Protein AF-A0A224YBZ8-F1 (afdb_monomer_lite)

Foldseek 3Di:
DDDDDPDPQWDWDDDVVDPWIKIWGWPDADPVSQKTKIWIGTPDPDPDDIAIDIDGDPVSCVVPVDDDPVSVVSRCVVRVDDDDPDDPVVVVVVCVVCVVVVVPDDDDDDDDDDDDDDD

Organism: NCBI:txid60191

pLDDT: mean 76.16, std 19.76, range [29.84, 95.12]

Sequence (119 aa):
MKGAFHYHNNLVASKSGSKASFKYHLIYLDSDKACAVIRISPMFSSKLKPWYELRIRNWFLLTFRRPSLNCEHHFNREAKQGHLIYHPICQKIIYKAHPVQQKTLPAQKPRLPYRNTSV

Secondary structure (DSSP, 8-state):
------S-SEEEEE-TT-S-EEEEEEEEE-TTSSEEEEEEEESSS-SPPPEEEEEE-HHHHHHHSS--HHHHHHHHHHHS-------HHHHHHHHHH-GGGGGGS--------------

Radius of gyration: 17.39 Å; chains: 1; bounding box: 36×39×48 Å

Structure (mmCIF, N/CA/C/O backbone):
data_AF-A0A224YBZ8-F1
#
_entry.id   AF-A0A224YBZ8-F1
#
loop_
_atom_site.group_PDB
_atom_site.id
_atom_site.type_symbol
_atom_site.label_atom_id
_atom_site.label_alt_id
_atom_site.label_comp_id
_atom_site.label_asym_id
_atom_site.label_entity_id
_atom_site.label_seq_id
_atom_site.pdbx_PDB_ins_code
_atom_site.Cartn_x
_atom_site.Cartn_y
_atom_site.Cartn_z
_atom_site.occupancy
_atom_site.B_iso_or_equiv
_atom_site.auth_seq_id
_atom_site.auth_comp_id
_atom_site.auth_asym_id
_atom_site.auth_atom_id
_atom_site.pdbx_PDB_model_num
ATOM 1 N N . MET A 1 1 ? -2.604 -21.873 -5.753 1.00 29.84 1 MET A N 1
ATOM 2 C CA . MET A 1 1 ? -1.238 -21.315 -5.868 1.00 29.84 1 MET A CA 1
ATOM 3 C C . MET A 1 1 ? -0.760 -20.906 -4.478 1.00 29.84 1 MET A C 1
ATOM 5 O O . MET A 1 1 ? -1.399 -20.066 -3.861 1.00 29.84 1 MET A O 1
ATOM 9 N N . LYS A 1 2 ? 0.274 -21.574 -3.946 1.00 31.31 2 LYS A N 1
ATOM 10 C CA . LYS A 1 2 ? 0.845 -21.327 -2.610 1.00 31.31 2 LYS A CA 1
ATOM 11 C C . LYS A 1 2 ? 2.002 -20.330 -2.740 1.00 31.31 2 LYS A C 1
ATOM 13 O O . LYS A 1 2 ? 3.068 -20.706 -3.209 1.00 31.31 2 LYS A O 1
ATOM 18 N N . GLY A 1 3 ? 1.784 -19.075 -2.353 1.00 33.62 3 GLY A N 1
ATOM 19 C CA . GLY A 1 3 ? 2.859 -18.101 -2.153 1.00 33.62 3 GLY A CA 1
ATOM 20 C C . GLY A 1 3 ? 3.349 -18.183 -0.710 1.00 33.62 3 GLY A C 1
ATOM 21 O O . GLY A 1 3 ? 2.600 -17.856 0.207 1.00 33.62 3 GLY A O 1
ATOM 22 N N . ALA A 1 4 ? 4.570 -18.670 -0.504 1.00 40.09 4 ALA A N 1
ATOM 23 C CA . ALA A 1 4 ? 5.201 -18.762 0.807 1.00 40.09 4 ALA A CA 1
ATOM 24 C C . ALA A 1 4 ? 5.770 -17.396 1.227 1.00 40.09 4 ALA A C 1
ATOM 26 O O . ALA A 1 4 ? 6.667 -16.882 0.566 1.00 40.09 4 ALA A O 1
ATOM 27 N N . PHE A 1 5 ? 5.298 -16.833 2.343 1.00 41.56 5 PHE A N 1
ATOM 28 C CA . PHE A 1 5 ? 5.984 -15.742 3.043 1.00 41.56 5 PHE A CA 1
ATOM 29 C C . PHE A 1 5 ? 5.910 -15.954 4.563 1.00 41.56 5 PHE A C 1
ATOM 31 O O . PHE A 1 5 ? 4.846 -15.876 5.168 1.00 41.56 5 PHE A O 1
ATOM 38 N N . HIS A 1 6 ? 7.075 -16.222 5.162 1.00 33.44 6 HIS A N 1
ATOM 39 C CA . HIS A 1 6 ? 7.328 -16.418 6.597 1.00 33.44 6 HIS A CA 1
ATOM 40 C C . HIS A 1 6 ? 7.768 -15.112 7.299 1.00 33.44 6 HIS A C 1
ATOM 42 O O . HIS A 1 6 ? 8.664 -15.119 8.136 1.00 33.44 6 HIS A O 1
ATOM 48 N N . TYR A 1 7 ? 7.174 -13.965 6.965 1.00 46.72 7 TYR A N 1
ATOM 49 C CA . TYR A 1 7 ? 7.296 -12.772 7.809 1.00 46.72 7 TYR A CA 1
ATOM 50 C C . TYR A 1 7 ? 5.993 -12.632 8.572 1.00 46.72 7 TYR A C 1
ATOM 52 O O . TYR A 1 7 ? 4.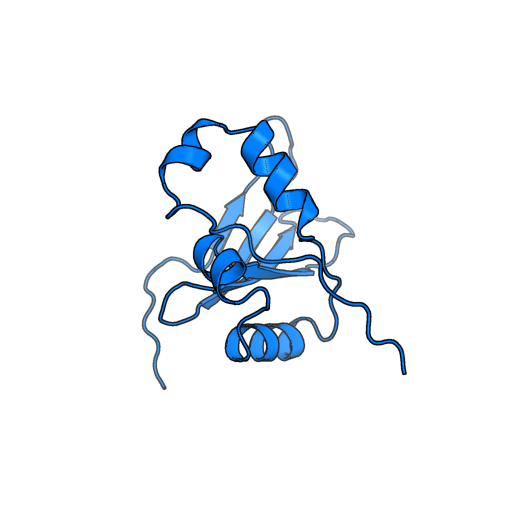928 -12.724 7.971 1.00 46.72 7 TYR A O 1
ATOM 60 N N . HIS A 1 8 ? 6.061 -12.443 9.891 1.00 52.44 8 HIS A N 1
ATOM 61 C CA . HIS A 1 8 ? 4.886 -12.103 10.685 1.00 52.44 8 HIS A CA 1
ATOM 62 C C . HIS A 1 8 ? 4.146 -10.975 9.955 1.00 52.44 8 HIS A C 1
ATOM 64 O O . HIS A 1 8 ? 4.681 -9.874 9.835 1.00 52.44 8 HIS A O 1
ATOM 70 N N . ASN A 1 9 ? 2.953 -11.265 9.421 1.00 64.69 9 ASN A N 1
ATOM 71 C CA . ASN A 1 9 ? 2.182 -10.387 8.526 1.00 64.69 9 ASN A CA 1
ATOM 72 C C . ASN A 1 9 ? 1.676 -9.117 9.225 1.00 64.69 9 ASN A C 1
ATOM 74 O O . ASN A 1 9 ? 0.698 -8.538 8.788 1.00 64.69 9 ASN A O 1
ATOM 78 N N . ASN A 1 10 ? 2.288 -8.711 10.334 1.00 71.81 10 ASN A N 1
ATOM 79 C CA . ASN A 1 10 ? 1.843 -7.690 11.255 1.00 71.81 10 ASN A CA 1
ATOM 80 C C . ASN A 1 10 ? 3.026 -6.772 11.567 1.00 71.81 10 ASN A C 1
ATOM 82 O O . ASN A 1 10 ? 3.865 -7.098 12.403 1.00 71.81 10 ASN A O 1
ATOM 86 N N . LEU A 1 11 ? 3.084 -5.621 10.906 1.00 83.44 11 LEU A N 1
ATOM 87 C CA . LEU A 1 11 ? 3.977 -4.532 11.297 1.00 83.44 11 LEU A CA 1
ATOM 88 C C . LEU A 1 11 ? 3.207 -3.588 12.218 1.00 83.44 11 LEU A C 1
ATOM 90 O O . LEU A 1 11 ? 2.020 -3.349 12.010 1.00 83.44 11 LEU A O 1
ATOM 94 N N . VAL A 1 12 ? 3.866 -3.032 13.228 1.00 85.25 12 VAL A N 1
ATOM 95 C CA . VAL A 1 12 ? 3.294 -1.964 14.053 1.00 85.25 12 VAL A CA 1
ATOM 96 C C . VAL A 1 12 ? 4.099 -0.704 13.799 1.00 85.25 12 VAL A C 1
ATOM 98 O O . VAL A 1 12 ? 5.321 -0.726 13.911 1.00 85.25 12 VAL A O 1
ATOM 101 N N . ALA A 1 13 ? 3.422 0.386 13.446 1.00 84.88 13 ALA A N 1
ATOM 102 C CA . ALA A 1 13 ? 4.061 1.688 13.312 1.00 84.88 13 ALA A CA 1
ATOM 103 C C . ALA A 1 13 ? 3.316 2.744 14.127 1.00 84.88 13 ALA A C 1
ATOM 105 O O . ALA A 1 13 ? 2.084 2.778 14.163 1.00 84.88 13 ALA A O 1
ATOM 106 N N . SER A 1 14 ? 4.086 3.627 14.747 1.00 84.31 14 SER A N 1
ATOM 107 C CA . SER A 1 14 ? 3.620 4.821 15.441 1.00 84.31 14 SER A CA 1
ATOM 108 C C . SER A 1 14 ? 4.455 6.014 14.990 1.00 84.31 14 SER A C 1
ATOM 110 O O . SER A 1 14 ? 5.611 5.879 14.581 1.00 84.31 14 SER A O 1
ATOM 112 N N . LYS A 1 15 ? 3.864 7.207 15.038 1.00 81.62 15 LYS A N 1
ATOM 113 C CA . LYS A 1 15 ? 4.631 8.441 14.853 1.00 81.62 15 LYS A CA 1
ATOM 114 C C . LYS A 1 15 ? 5.440 8.689 16.126 1.00 81.62 15 LYS A C 1
ATOM 116 O O . LYS A 1 15 ? 4.879 8.607 17.216 1.00 81.62 15 LYS A O 1
ATOM 121 N N . SER A 1 16 ? 6.724 9.029 15.997 1.00 82.25 16 SER A N 1
ATOM 122 C CA . SER A 1 16 ? 7.549 9.399 17.157 1.00 82.25 16 SER A CA 1
ATOM 123 C C . SER A 1 16 ? 6.880 10.523 17.963 1.00 82.25 16 SER A C 1
ATOM 125 O O . SER A 1 16 ? 6.381 11.489 17.382 1.00 82.25 16 SER A O 1
ATOM 127 N N . GLY A 1 17 ? 6.798 10.353 19.285 1.00 79.62 17 GLY A N 1
ATOM 128 C CA . GLY A 1 17 ? 6.086 11.262 20.194 1.00 79.62 17 GLY A CA 1
ATOM 129 C C . GLY A 1 17 ? 4.553 11.154 20.174 1.00 79.62 17 GLY A C 1
ATOM 130 O O . GLY A 1 17 ? 3.883 11.875 20.908 1.00 79.62 17 GLY A O 1
ATOM 131 N N . SER A 1 18 ? 3.970 10.262 19.366 1.00 79.50 18 SER A N 1
ATOM 132 C CA . SER A 1 18 ? 2.528 10.008 19.341 1.00 79.50 18 SER A CA 1
ATOM 133 C C . SER A 1 18 ? 2.176 8.724 20.080 1.00 79.50 18 SER A C 1
ATOM 135 O O . SER A 1 18 ? 2.834 7.698 19.930 1.00 79.50 18 SER A O 1
ATOM 137 N N . LYS A 1 19 ? 1.060 8.760 20.814 1.00 79.56 19 LYS A N 1
ATOM 138 C CA . LYS A 1 19 ? 0.432 7.553 21.359 1.00 79.56 19 LYS A CA 1
ATOM 139 C C . LYS A 1 19 ? -0.338 6.765 20.298 1.00 79.56 19 LYS A C 1
ATOM 141 O O . LYS A 1 19 ? -0.770 5.668 20.598 1.00 79.56 19 LYS A O 1
ATOM 146 N N . ALA A 1 20 ? -0.529 7.292 19.084 1.00 81.94 20 ALA A N 1
ATOM 147 C CA . ALA A 1 20 ? -1.231 6.582 18.020 1.00 81.94 20 ALA A CA 1
ATOM 148 C C . ALA A 1 20 ? -0.333 5.506 17.395 1.00 81.94 20 ALA A C 1
ATOM 150 O O . ALA A 1 20 ? 0.744 5.801 16.871 1.00 81.94 20 ALA A O 1
ATOM 151 N N . SER A 1 21 ? -0.805 4.263 17.418 1.00 86.81 21 SER A N 1
ATOM 152 C CA . SER A 1 21 ? -0.153 3.111 16.811 1.00 86.81 21 SER A CA 1
ATOM 153 C C . SER A 1 21 ? -1.133 2.378 15.909 1.00 86.81 21 SER A C 1
ATOM 155 O O . SER A 1 21 ? -2.336 2.264 16.178 1.00 86.81 21 SER A O 1
ATOM 157 N N . PHE A 1 22 ? -0.592 1.914 14.793 1.00 89.56 22 PHE A N 1
ATOM 158 C CA . PHE A 1 22 ? -1.338 1.264 13.738 1.00 89.56 22 PHE A CA 1
ATOM 159 C C . PHE A 1 22 ? -0.690 -0.075 13.433 1.00 89.56 22 PHE A C 1
ATOM 161 O O . PHE A 1 22 ? 0.528 -0.173 13.271 1.00 89.56 22 PHE A O 1
ATOM 168 N N . LYS A 1 23 ? -1.529 -1.100 13.338 1.00 90.56 23 LYS A N 1
ATOM 169 C CA . LYS A 1 23 ? -1.165 -2.437 12.902 1.00 90.56 23 LYS A CA 1
ATOM 170 C C . LYS A 1 23 ? -1.385 -2.536 11.398 1.00 90.56 23 LYS A C 1
ATOM 172 O O . LYS A 1 23 ? -2.496 -2.341 10.911 1.00 90.56 23 LYS A O 1
ATOM 177 N N . TYR A 1 24 ? -0.323 -2.850 10.680 1.00 92.81 24 TYR A N 1
ATOM 178 C CA . TYR A 1 24 ? -0.277 -3.038 9.241 1.00 92.81 24 TYR A CA 1
ATOM 179 C C . TYR A 1 24 ? -0.274 -4.533 8.969 1.00 92.81 24 TYR A C 1
ATOM 181 O O . TYR A 1 24 ? 0.682 -5.226 9.317 1.00 92.81 24 TYR A O 1
ATOM 189 N N . HIS A 1 25 ? -1.345 -5.014 8.356 1.00 92.19 25 HIS A N 1
ATOM 190 C CA . HIS A 1 25 ? -1.500 -6.399 7.967 1.00 92.19 25 HIS A CA 1
ATOM 191 C C . HIS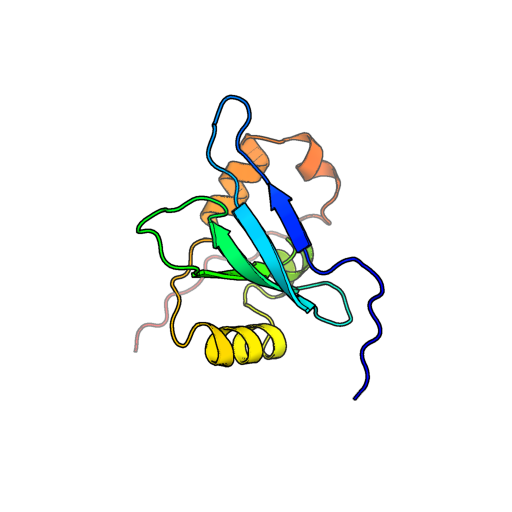 A 1 25 ? -1.274 -6.568 6.465 1.00 92.19 25 HIS A C 1
ATOM 193 O O . HIS A 1 25 ? -2.011 -5.990 5.666 1.00 92.19 25 HIS A O 1
ATOM 199 N N . LEU A 1 26 ? -0.275 -7.356 6.068 1.00 91.94 26 LEU A N 1
ATOM 200 C CA . LEU A 1 26 ? 0.002 -7.624 4.655 1.00 91.94 26 LEU A CA 1
ATOM 201 C C . LEU A 1 26 ? -1.064 -8.573 4.089 1.00 91.94 26 LEU A C 1
ATOM 203 O O . LEU A 1 26 ? -1.199 -9.702 4.551 1.00 91.94 26 LEU A O 1
ATOM 207 N N . ILE A 1 27 ? -1.838 -8.103 3.112 1.00 92.25 27 ILE A N 1
ATOM 208 C CA . ILE A 1 27 ? -2.921 -8.871 2.480 1.00 92.25 27 ILE A CA 1
ATOM 209 C C . ILE A 1 27 ? -2.428 -9.556 1.209 1.00 92.25 27 ILE A C 1
ATOM 211 O O . ILE A 1 27 ? -2.716 -10.725 0.972 1.00 92.25 27 ILE A O 1
ATOM 215 N N . TYR A 1 28 ? -1.669 -8.824 0.398 1.00 91.81 28 TYR A N 1
ATOM 216 C CA . TYR A 1 28 ? -1.094 -9.328 -0.839 1.00 91.81 28 TYR A CA 1
ATOM 217 C C . TYR A 1 28 ? 0.272 -8.694 -1.075 1.00 91.81 28 TYR A C 1
ATOM 219 O O . TYR A 1 28 ? 0.468 -7.507 -0.804 1.00 91.81 28 TYR A O 1
ATOM 227 N N . LEU A 1 29 ? 1.197 -9.481 -1.609 1.00 91.56 29 LEU A N 1
ATOM 228 C CA . LEU A 1 29 ? 2.495 -9.033 -2.087 1.00 91.56 29 LEU A CA 1
ATOM 229 C C . LEU A 1 29 ? 2.721 -9.659 -3.457 1.00 91.56 29 LEU A C 1
ATOM 231 O O . LEU A 1 29 ? 2.645 -10.878 -3.604 1.00 91.56 29 LEU A O 1
ATOM 235 N N . ASP A 1 30 ? 2.988 -8.810 -4.438 1.00 91.19 30 ASP A N 1
ATOM 236 C CA . ASP A 1 30 ? 3.339 -9.238 -5.785 1.00 91.19 30 ASP A CA 1
ATOM 237 C C . ASP A 1 30 ? 4.652 -10.043 -5.790 1.00 91.19 30 ASP A C 1
ATOM 239 O O . ASP A 1 30 ? 5.538 -9.795 -4.963 1.00 91.19 30 ASP A O 1
ATOM 243 N N . SER A 1 31 ? 4.795 -11.000 -6.713 1.00 88.56 31 SER A N 1
ATOM 244 C CA . SER A 1 31 ? 5.969 -11.885 -6.784 1.00 88.56 31 SER A CA 1
ATOM 245 C C . SER A 1 31 ? 7.275 -11.114 -6.964 1.00 88.56 31 SER A C 1
ATOM 247 O O . SER A 1 31 ? 8.274 -11.437 -6.318 1.00 88.56 31 SER A O 1
ATOM 249 N N . ASP A 1 32 ? 7.241 -10.035 -7.748 1.00 89.12 32 ASP A N 1
ATOM 250 C CA . ASP A 1 32 ? 8.398 -9.175 -8.014 1.00 89.12 32 ASP A CA 1
ATOM 251 C C . ASP A 1 32 ? 8.585 -8.123 -6.913 1.00 89.12 32 ASP A C 1
ATOM 253 O O . ASP A 1 32 ? 9.467 -7.258 -6.972 1.00 89.12 32 ASP A O 1
ATOM 257 N N . LYS A 1 33 ? 7.736 -8.176 -5.877 1.00 90.19 33 LYS A N 1
ATOM 258 C CA . LYS A 1 33 ? 7.679 -7.226 -4.762 1.00 90.19 33 LYS A CA 1
ATOM 259 C C . LYS A 1 33 ? 7.510 -5.789 -5.264 1.00 90.19 33 LYS A C 1
ATOM 261 O O . LYS A 1 33 ? 7.939 -4.838 -4.604 1.00 90.19 33 LYS A O 1
ATOM 266 N N . ALA A 1 34 ? 6.905 -5.628 -6.442 1.00 91.50 34 ALA A N 1
ATOM 267 C CA . ALA A 1 34 ? 6.666 -4.343 -7.082 1.00 91.50 34 ALA A CA 1
ATOM 268 C C . ALA A 1 34 ? 5.529 -3.575 -6.403 1.00 91.50 34 ALA A C 1
ATOM 270 O O . ALA A 1 34 ? 5.550 -2.345 -6.368 1.00 91.50 34 ALA A O 1
ATOM 271 N N . CYS A 1 35 ? 4.560 -4.285 -5.831 1.00 93.62 35 CYS A N 1
ATOM 272 C CA . CYS A 1 35 ? 3.432 -3.702 -5.123 1.00 93.62 35 CYS A CA 1
ATOM 273 C C . CYS A 1 35 ? 2.923 -4.611 -4.000 1.00 93.62 35 CYS A C 1
ATOM 275 O O . CYS A 1 35 ? 3.219 -5.805 -3.956 1.00 93.62 35 CYS A O 1
ATOM 277 N N . ALA A 1 36 ? 2.171 -4.019 -3.077 1.00 94.19 36 ALA A N 1
ATOM 278 C CA . ALA A 1 36 ? 1.573 -4.700 -1.940 1.00 94.19 36 ALA A CA 1
ATOM 279 C C . ALA A 1 36 ? 0.219 -4.082 -1.579 1.00 94.19 36 ALA A C 1
ATOM 281 O O . ALA A 1 36 ? 0.044 -2.865 -1.663 1.00 94.19 36 ALA A O 1
ATOM 282 N N . VAL A 1 37 ? -0.707 -4.920 -1.118 1.00 93.75 37 VAL A N 1
ATOM 283 C CA . VAL A 1 37 ? -1.975 -4.502 -0.511 1.00 93.75 37 VAL A CA 1
ATOM 284 C C . VAL A 1 37 ? -1.872 -4.723 0.989 1.00 93.75 37 VAL A C 1
ATOM 286 O O . VAL A 1 37 ? -1.545 -5.821 1.443 1.00 93.75 37 VAL A O 1
ATOM 289 N N . ILE A 1 38 ? -2.125 -3.674 1.764 1.00 95.00 38 ILE A N 1
ATOM 290 C CA . ILE A 1 38 ? -1.957 -3.677 3.217 1.00 95.00 38 ILE A CA 1
ATOM 291 C C . ILE A 1 38 ? -3.243 -3.177 3.864 1.00 95.00 38 ILE A C 1
ATOM 293 O O . ILE A 1 38 ? -3.802 -2.170 3.439 1.00 95.00 38 ILE A O 1
ATOM 297 N N . ARG A 1 39 ? -3.693 -3.855 4.918 1.00 93.75 39 ARG A N 1
ATOM 298 C CA . ARG A 1 39 ? -4.777 -3.400 5.789 1.00 93.75 39 ARG A CA 1
ATOM 299 C C . ARG A 1 39 ? -4.192 -2.692 6.998 1.00 93.75 39 ARG A C 1
ATOM 301 O O . ARG A 1 39 ? -3.357 -3.257 7.695 1.00 93.75 39 ARG A O 1
ATOM 308 N N . ILE A 1 40 ? -4.658 -1.491 7.291 1.00 92.94 40 ILE A N 1
ATOM 309 C CA . ILE A 1 40 ? -4.178 -0.684 8.407 1.00 92.94 40 ILE A CA 1
ATOM 310 C C . ILE A 1 40 ? -5.291 -0.591 9.434 1.00 92.94 40 ILE A C 1
ATOM 312 O O . ILE A 1 40 ? -6.408 -0.188 9.124 1.00 92.94 40 ILE A O 1
ATOM 316 N N . SER A 1 41 ? -4.995 -1.023 10.655 1.00 91.81 41 SER A N 1
ATOM 317 C CA . SER A 1 41 ? -5.939 -1.042 11.769 1.00 91.81 41 SER A CA 1
ATOM 318 C C . SER A 1 41 ? -5.381 -0.223 12.932 1.00 91.81 41 SER A C 1
ATOM 320 O O . SER A 1 41 ? -4.238 -0.459 13.332 1.00 91.81 41 SER A O 1
ATOM 322 N N . PRO A 1 42 ? -6.143 0.722 13.501 1.00 90.88 42 PRO A N 1
ATOM 323 C CA . PRO A 1 42 ? -5.735 1.381 14.736 1.00 90.88 42 PRO A CA 1
ATOM 324 C C . PRO A 1 42 ? -5.676 0.353 15.872 1.00 90.88 42 PRO A C 1
ATOM 326 O O . PRO A 1 42 ? -6.533 -0.524 15.9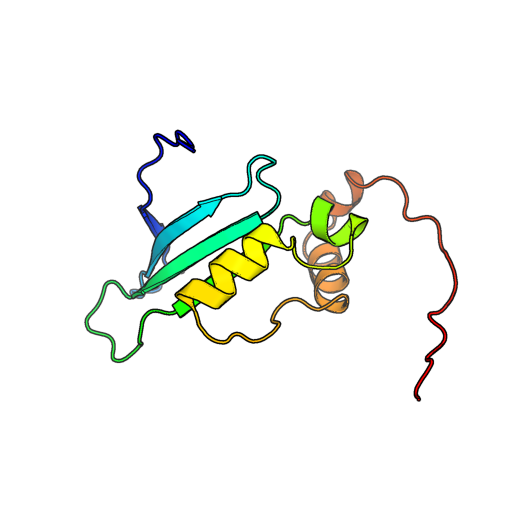61 1.00 90.88 42 PRO A O 1
ATOM 329 N N . MET A 1 43 ? -4.659 0.437 16.732 1.00 85.06 43 MET A N 1
ATOM 330 C CA . MET A 1 43 ? -4.506 -0.494 17.862 1.00 85.06 43 MET A CA 1
ATOM 331 C C . MET A 1 43 ? -5.240 -0.054 19.133 1.00 85.06 43 MET A C 1
ATOM 333 O O . MET A 1 43 ? -5.345 -0.830 20.077 1.00 85.06 43 MET A O 1
ATOM 337 N N . PHE A 1 44 ? -5.756 1.172 19.166 1.00 80.44 44 PHE A N 1
ATOM 338 C CA . PHE A 1 44 ? -6.525 1.697 20.292 1.00 80.44 44 PHE A CA 1
ATOM 339 C C . PHE A 1 44 ? -8.012 1.712 19.965 1.00 80.44 44 PHE A C 1
ATOM 341 O O . PHE A 1 44 ? -8.384 1.666 18.790 1.00 80.44 44 PHE A O 1
ATOM 348 N N . SER A 1 45 ? -8.849 1.838 21.001 1.00 68.56 45 SER A N 1
ATOM 349 C CA . SER A 1 45 ? -10.282 2.120 20.857 1.00 68.56 45 SER A CA 1
ATOM 350 C C . SER A 1 45 ? -10.467 3.499 20.222 1.00 68.56 45 SER A C 1
ATOM 352 O O . SER A 1 45 ? -10.664 4.519 20.877 1.00 68.56 45 SER A O 1
ATOM 354 N N . SER A 1 46 ? -10.288 3.544 18.911 1.00 69.25 46 SER A N 1
ATOM 355 C CA . SER A 1 46 ? -10.493 4.715 18.088 1.00 69.25 46 SER A CA 1
ATOM 356 C C . SER A 1 46 ? -11.758 4.479 17.281 1.00 69.25 46 SER A C 1
ATOM 358 O O . SER A 1 46 ? -11.987 3.379 16.780 1.00 69.25 46 SER A O 1
ATOM 360 N N . LYS A 1 47 ? -12.552 5.532 17.084 1.00 80.56 47 LYS A N 1
ATOM 361 C CA . LYS A 1 47 ? -13.682 5.503 16.142 1.00 80.56 47 LYS A CA 1
ATOM 362 C C . LYS A 1 47 ? -13.229 5.335 14.680 1.00 80.56 47 LYS A C 1
ATOM 364 O O . LYS A 1 47 ? -14.069 5.246 13.787 1.00 80.56 47 LYS A O 1
ATOM 369 N N . LEU A 1 48 ? -11.918 5.322 14.424 1.00 85.88 48 LEU A N 1
ATOM 370 C CA . LEU A 1 48 ? -11.347 5.173 13.097 1.00 85.88 48 LEU A CA 1
ATOM 371 C C . LEU A 1 48 ? -11.511 3.724 12.635 1.00 85.88 48 LEU A C 1
ATOM 373 O O . LEU A 1 48 ? -11.046 2.781 13.275 1.00 85.88 48 LEU A O 1
ATOM 377 N N . LYS A 1 49 ? -12.187 3.546 11.504 1.00 89.38 49 LYS A N 1
ATOM 378 C CA . LYS A 1 49 ? -12.320 2.230 10.886 1.00 89.38 49 LYS A CA 1
ATOM 379 C C . LYS A 1 49 ? -10.995 1.839 10.225 1.00 89.38 49 LYS A C 1
ATOM 381 O O . LYS A 1 49 ? -10.298 2.721 9.724 1.00 89.38 49 LYS A O 1
ATOM 386 N N . PRO A 1 50 ? -10.652 0.541 10.184 1.00 91.38 50 PRO A N 1
ATOM 387 C CA . PRO A 1 50 ? -9.540 0.069 9.376 1.00 91.38 50 PRO A CA 1
ATOM 388 C C . PRO A 1 50 ? -9.705 0.483 7.913 1.00 91.38 50 PRO A C 1
ATOM 390 O O . PRO A 1 50 ? -10.824 0.518 7.400 1.00 91.38 50 PRO A O 1
ATOM 393 N N . TRP A 1 51 ? -8.591 0.741 7.241 1.00 93.62 51 TRP A N 1
ATOM 394 C CA . TRP A 1 51 ? -8.561 1.043 5.812 1.00 93.62 51 TRP A CA 1
ATOM 395 C C . TRP A 1 51 ? -7.524 0.180 5.103 1.00 93.62 51 TRP A C 1
ATOM 397 O O . TRP A 1 51 ? -6.769 -0.562 5.734 1.00 93.62 51 TRP A O 1
ATOM 407 N N . TYR A 1 52 ? -7.511 0.262 3.779 1.00 95.06 52 TYR A N 1
ATOM 408 C CA . TYR A 1 52 ? -6.581 -0.473 2.938 1.00 95.06 52 TYR A CA 1
ATOM 409 C C . TYR A 1 52 ? -5.729 0.502 2.140 1.00 95.06 52 TYR A C 1
ATOM 411 O O . TYR A 1 52 ? -6.195 1.563 1.729 1.00 95.06 52 TYR A O 1
ATOM 419 N N . GLU A 1 53 ? -4.487 0.113 1.891 1.00 95.12 53 GLU A N 1
ATOM 420 C CA . GLU A 1 53 ? -3.565 0.834 1.028 1.00 95.12 53 GLU A CA 1
ATOM 421 C C . GLU A 1 53 ? -2.994 -0.105 -0.026 1.00 95.12 53 GLU A C 1
ATOM 423 O O . GLU A 1 53 ? -2.526 -1.203 0.284 1.00 95.12 53 GLU A O 1
ATOM 428 N N . LEU A 1 54 ? -2.982 0.375 -1.267 1.00 94.44 54 LEU A N 1
ATOM 429 C CA . LEU A 1 54 ? -2.182 -0.181 -2.344 1.00 94.44 54 LEU A CA 1
ATOM 430 C C . LEU A 1 54 ? -0.871 0.601 -2.426 1.00 94.44 54 LEU A C 1
ATOM 432 O O . LEU A 1 54 ? -0.854 1.776 -2.793 1.00 94.44 54 LEU A O 1
ATOM 436 N N . ARG A 1 55 ? 0.240 -0.050 -2.085 1.00 93.62 55 ARG A N 1
ATOM 437 C CA . ARG A 1 55 ? 1.581 0.537 -2.165 1.00 93.62 55 ARG A CA 1
ATOM 438 C C . ARG A 1 55 ? 2.321 -0.016 -3.367 1.00 93.62 55 ARG A C 1
ATOM 440 O O . ARG A 1 55 ? 2.305 -1.218 -3.608 1.00 93.62 55 ARG A O 1
ATOM 447 N N . ILE A 1 56 ? 2.999 0.862 -4.097 1.00 91.94 56 ILE A N 1
ATOM 448 C CA . ILE A 1 56 ? 3.759 0.523 -5.302 1.00 91.94 56 ILE A CA 1
ATOM 449 C C . ILE A 1 56 ? 5.192 1.022 -5.115 1.00 91.94 56 ILE A C 1
ATOM 451 O O . ILE A 1 56 ? 5.415 2.134 -4.632 1.00 91.94 56 ILE A O 1
ATOM 455 N N . ARG A 1 57 ? 6.181 0.207 -5.484 1.00 90.88 57 ARG A N 1
ATOM 456 C CA . ARG A 1 57 ? 7.587 0.607 -5.478 1.00 90.88 57 ARG A CA 1
ATOM 457 C C . ARG A 1 57 ? 7.847 1.683 -6.527 1.00 90.88 57 ARG A C 1
ATOM 459 O O . ARG A 1 57 ? 7.361 1.614 -7.654 1.00 90.88 57 ARG A O 1
ATOM 466 N N . ASN A 1 58 ? 8.724 2.617 -6.171 1.00 87.69 58 ASN A N 1
ATOM 467 C CA . ASN A 1 58 ? 9.090 3.755 -7.012 1.00 87.69 58 ASN A CA 1
ATOM 468 C C . ASN A 1 58 ? 9.550 3.339 -8.422 1.00 87.69 58 ASN A C 1
ATOM 470 O O . ASN A 1 58 ? 9.096 3.907 -9.406 1.00 87.69 58 ASN A O 1
ATOM 474 N N . TRP A 1 59 ? 10.403 2.314 -8.534 1.00 85.81 59 TRP A N 1
ATOM 475 C CA . TRP A 1 59 ? 10.915 1.848 -9.832 1.00 85.81 59 TRP A CA 1
ATOM 476 C C . TRP A 1 59 ? 9.794 1.377 -10.774 1.00 85.81 59 TRP A C 1
ATOM 478 O O . TRP A 1 59 ? 9.803 1.707 -11.960 1.00 85.81 59 TRP A O 1
ATOM 488 N N . PHE A 1 60 ? 8.800 0.658 -10.240 1.00 89.81 60 PHE A N 1
ATOM 489 C CA . PHE A 1 60 ? 7.675 0.144 -11.018 1.00 89.81 60 PHE A CA 1
ATOM 490 C C . PHE A 1 60 ? 6.803 1.302 -11.497 1.00 89.81 60 PHE A C 1
ATOM 492 O O . PHE A 1 60 ? 6.463 1.395 -12.675 1.00 89.81 60 PHE A O 1
ATOM 499 N N . LEU A 1 61 ? 6.515 2.243 -10.595 1.00 86.12 61 LEU A N 1
ATOM 500 C CA . LEU A 1 61 ? 5.731 3.425 -10.921 1.00 86.12 61 LEU A CA 1
ATOM 501 C C . LEU A 1 61 ? 6.415 4.311 -11.971 1.00 86.12 61 LEU A C 1
ATOM 503 O O . LEU A 1 61 ? 5.748 4.814 -12.870 1.00 86.12 61 LEU A O 1
ATOM 507 N N . LEU A 1 62 ? 7.738 4.472 -11.907 1.00 85.19 62 LEU A N 1
ATOM 508 C CA . LEU A 1 62 ? 8.500 5.233 -12.901 1.00 85.19 62 LEU A CA 1
ATOM 509 C C . LEU A 1 62 ? 8.509 4.566 -14.280 1.00 85.19 62 LEU A C 1
ATOM 511 O O . LEU A 1 62 ? 8.497 5.266 -15.292 1.00 85.19 62 LEU A O 1
ATOM 515 N N . THR A 1 63 ? 8.514 3.234 -14.310 1.00 86.38 63 THR A N 1
ATOM 516 C CA . THR A 1 63 ? 8.566 2.447 -15.548 1.00 86.38 63 THR A CA 1
ATOM 517 C C . THR A 1 63 ? 7.203 2.398 -16.232 1.00 86.38 63 THR A C 1
ATOM 519 O O . THR A 1 63 ? 7.093 2.702 -17.417 1.00 86.38 63 THR A O 1
ATOM 522 N N . PHE A 1 64 ? 6.152 2.053 -15.486 1.00 86.06 64 PHE A N 1
ATOM 523 C CA . PHE A 1 64 ? 4.836 1.745 -16.053 1.00 86.06 64 PHE A CA 1
ATOM 524 C C . PHE A 1 64 ? 3.804 2.859 -15.875 1.00 86.06 64 PHE A C 1
ATOM 526 O O . PHE A 1 64 ? 2.801 2.869 -16.582 1.00 86.06 64 PHE A O 1
ATOM 533 N N . ARG A 1 65 ? 4.028 3.795 -14.942 1.00 82.88 65 ARG A N 1
ATOM 534 C CA . ARG A 1 65 ? 3.128 4.923 -14.621 1.00 82.88 65 ARG A CA 1
ATOM 535 C C . ARG A 1 65 ? 1.689 4.532 -14.268 1.00 82.88 65 ARG A C 1
ATOM 537 O O . ARG A 1 65 ? 0.790 5.362 -14.352 1.00 82.88 65 ARG A O 1
ATOM 544 N N . ARG A 1 66 ? 1.472 3.287 -13.846 1.00 83.19 66 ARG A N 1
ATOM 545 C CA . ARG A 1 66 ? 0.173 2.755 -13.424 1.00 83.19 66 ARG A CA 1
ATOM 546 C C . ARG A 1 66 ? 0.342 1.653 -12.374 1.00 83.19 66 ARG A C 1
ATOM 548 O O . ARG A 1 66 ? 1.439 1.095 -12.275 1.00 83.19 66 ARG A O 1
ATOM 555 N N . PRO A 1 67 ? -0.709 1.322 -11.607 1.00 84.88 67 PRO A N 1
ATOM 556 C CA . PRO A 1 67 ? -0.726 0.136 -10.760 1.00 84.88 67 PRO A CA 1
ATOM 557 C C . PRO A 1 67 ? -0.555 -1.168 -11.547 1.00 84.88 67 PRO A C 1
ATOM 559 O O . PRO A 1 67 ? -0.907 -1.257 -12.722 1.00 84.88 67 PRO A O 1
ATOM 562 N N . SER A 1 68 ? -0.023 -2.195 -10.881 1.00 88.81 68 SER A N 1
ATOM 563 C CA . SER A 1 68 ? -0.101 -3.569 -11.389 1.00 88.81 68 SER A CA 1
ATOM 564 C C . SER A 1 68 ? -1.550 -4.048 -11.325 1.00 88.81 68 SER A C 1
ATOM 566 O O . SER A 1 68 ? -2.186 -3.908 -10.277 1.00 88.81 68 SER A O 1
ATOM 568 N N . LEU A 1 69 ? -2.037 -4.663 -12.408 1.00 90.56 69 LEU A N 1
ATOM 569 C CA . LEU A 1 69 ? -3.403 -5.193 -12.505 1.00 90.56 69 LEU A CA 1
ATOM 570 C C . LEU A 1 69 ? -3.716 -6.196 -11.385 1.00 90.56 69 LEU A C 1
ATOM 572 O O . LEU A 1 69 ? -4.815 -6.187 -10.840 1.00 90.56 69 LEU A O 1
ATOM 576 N N . ASN A 1 70 ? -2.738 -7.018 -10.988 1.00 90.50 70 ASN A N 1
ATOM 577 C CA . ASN A 1 70 ? -2.918 -7.996 -9.912 1.00 90.50 70 ASN A CA 1
ATOM 578 C C . ASN A 1 70 ? -3.130 -7.306 -8.562 1.00 90.50 70 ASN A C 1
ATOM 580 O O . ASN A 1 70 ? -4.081 -7.602 -7.841 1.00 90.50 70 ASN A O 1
ATOM 584 N N . CYS A 1 71 ? -2.265 -6.351 -8.222 1.00 90.62 71 CYS A N 1
ATOM 585 C CA . CYS A 1 71 ? -2.394 -5.614 -6.971 1.00 90.62 71 CYS A CA 1
ATOM 586 C C . CYS A 1 71 ? -3.659 -4.749 -6.933 1.00 90.62 71 CYS A C 1
ATOM 588 O O . CYS A 1 71 ? -4.280 -4.638 -5.880 1.00 90.62 71 CYS A O 1
ATOM 590 N N . GLU A 1 72 ? -4.053 -4.163 -8.063 1.00 92.44 72 GLU A N 1
ATOM 591 C CA . GLU A 1 72 ? -5.309 -3.423 -8.191 1.00 92.44 72 GLU A CA 1
ATOM 592 C C . GLU A 1 72 ? -6.522 -4.340 -7.998 1.00 92.44 72 GLU A C 1
ATOM 594 O O . GLU A 1 72 ? -7.417 -4.011 -7.224 1.00 92.44 72 GLU A O 1
ATOM 599 N N . HIS A 1 73 ? -6.519 -5.533 -8.601 1.00 92.81 73 HIS A N 1
ATOM 600 C CA . HIS A 1 73 ? -7.558 -6.540 -8.388 1.00 92.81 73 HIS A CA 1
ATOM 601 C C . HIS A 1 73 ? -7.686 -6.929 -6.906 1.00 92.81 73 HIS A C 1
ATOM 603 O O . HIS A 1 73 ? -8.783 -6.888 -6.345 1.00 92.81 73 HIS A O 1
ATOM 609 N N . HIS A 1 74 ? -6.569 -7.251 -6.246 1.00 92.94 74 HIS A N 1
ATOM 610 C CA . HIS A 1 74 ? -6.560 -7.576 -4.817 1.00 92.94 74 HIS A CA 1
ATOM 611 C C . HIS A 1 74 ? -7.000 -6.395 -3.945 1.00 92.94 74 HIS A C 1
ATOM 613 O O . HIS A 1 74 ? -7.729 -6.591 -2.976 1.00 92.94 74 HIS A O 1
ATOM 619 N N . PHE A 1 75 ? -6.606 -5.169 -4.289 1.00 94.38 75 PHE A N 1
ATOM 620 C CA . PHE A 1 75 ? -7.036 -3.975 -3.569 1.00 94.38 75 PHE A CA 1
ATOM 621 C C . PHE A 1 75 ? -8.544 -3.749 -3.707 1.00 94.38 75 PHE A C 1
ATOM 623 O O . PHE A 1 75 ? -9.226 -3.586 -2.699 1.00 94.38 75 PHE A O 1
ATOM 630 N N . ASN A 1 76 ? -9.083 -3.801 -4.925 1.00 93.62 76 ASN A N 1
ATOM 631 C CA . ASN A 1 76 ? -10.503 -3.569 -5.188 1.00 93.62 76 ASN A CA 1
ATOM 632 C C . ASN A 1 76 ? -11.389 -4.631 -4.529 1.00 93.62 76 ASN A C 1
ATOM 634 O O . ASN A 1 76 ? -12.463 -4.309 -4.026 1.00 93.62 76 ASN A O 1
ATOM 638 N N . ARG A 1 77 ? -10.918 -5.880 -4.454 1.00 93.50 77 ARG A N 1
ATOM 639 C CA . ARG A 1 77 ? -11.611 -6.956 -3.739 1.00 93.50 77 ARG A CA 1
ATOM 640 C C . ARG A 1 77 ? -11.764 -6.673 -2.239 1.00 93.50 77 ARG A C 1
ATOM 642 O O . ARG A 1 77 ? -12.805 -6.988 -1.670 1.00 93.50 77 ARG A O 1
ATOM 649 N N . GLU A 1 78 ? -10.752 -6.086 -1.606 1.00 92.44 78 GLU A N 1
ATOM 650 C CA . GLU A 1 78 ? -10.703 -5.901 -0.147 1.00 92.44 78 GLU A CA 1
ATOM 651 C C . GLU A 1 78 ? -11.230 -4.528 0.296 1.00 92.44 78 GLU A C 1
ATOM 653 O O . GLU A 1 78 ? -12.003 -4.417 1.250 1.00 92.44 78 GLU A O 1
ATOM 658 N N . ALA A 1 79 ? -10.838 -3.471 -0.416 1.00 91.44 79 ALA A N 1
ATOM 659 C CA . ALA A 1 79 ? -11.187 -2.089 -0.109 1.00 91.44 79 ALA A CA 1
ATOM 660 C C . ALA A 1 79 ? -12.550 -1.674 -0.677 1.00 91.44 79 ALA A C 1
ATOM 662 O O . ALA A 1 79 ? -13.157 -0.732 -0.165 1.00 91.44 79 ALA A O 1
ATOM 663 N N . LYS A 1 80 ? -13.029 -2.360 -1.728 1.00 88.69 80 LYS A N 1
ATOM 664 C CA . LYS A 1 80 ? -14.181 -2.013 -2.588 1.00 88.69 80 LYS A CA 1
ATOM 665 C C . LYS A 1 80 ? -14.015 -0.709 -3.372 1.00 88.69 80 LYS A C 1
ATOM 667 O O . LYS A 1 80 ? -14.358 -0.659 -4.546 1.00 88.69 80 LYS A O 1
ATOM 672 N N . GLN A 1 81 ? -13.481 0.329 -2.736 1.00 82.62 81 GLN A N 1
ATOM 673 C CA . GLN A 1 81 ? -13.196 1.634 -3.317 1.00 82.62 81 GLN A CA 1
ATOM 674 C C . GLN A 1 81 ? -11.919 2.227 -2.711 1.00 82.62 81 GLN A C 1
ATOM 676 O O . GLN A 1 81 ? -11.559 1.937 -1.568 1.00 82.62 81 GLN A O 1
ATOM 681 N N . GLY A 1 82 ? -11.257 3.107 -3.456 1.00 85.38 82 GLY A N 1
ATOM 682 C CA . GLY A 1 82 ? -10.085 3.844 -2.994 1.00 85.38 82 GLY A CA 1
ATOM 683 C C . GLY A 1 82 ? -9.944 5.178 -3.713 1.00 85.38 82 GLY A C 1
ATOM 684 O O . GLY A 1 82 ? -10.662 5.459 -4.668 1.00 85.38 82 GLY A O 1
ATOM 685 N N . HIS A 1 83 ? -9.012 6.003 -3.246 1.00 89.19 83 HIS A N 1
ATOM 686 C CA . HIS A 1 83 ? -8.646 7.258 -3.896 1.00 89.19 83 HIS A CA 1
ATOM 687 C C . HIS A 1 83 ? -7.145 7.270 -4.190 1.00 89.19 83 HIS A C 1
ATOM 689 O O . HIS A 1 83 ? -6.346 6.686 -3.454 1.00 89.19 83 HIS A O 1
ATOM 695 N N . LEU A 1 84 ? -6.758 7.932 -5.279 1.00 88.06 84 LEU A N 1
ATOM 696 C CA . LEU A 1 84 ? -5.359 8.066 -5.662 1.00 88.06 84 LEU A CA 1
ATOM 697 C C . LEU A 1 84 ? -4.673 9.101 -4.760 1.00 88.06 84 LEU A C 1
ATOM 699 O O . LEU A 1 84 ? -5.029 10.273 -4.782 1.00 88.06 84 LEU A O 1
ATOM 703 N N . ILE A 1 85 ? -3.686 8.662 -3.976 1.00 89.25 85 ILE A N 1
ATOM 704 C CA . ILE A 1 85 ? -2.888 9.544 -3.104 1.00 89.25 85 ILE A CA 1
ATOM 705 C C . ILE A 1 85 ? -1.608 10.004 -3.814 1.00 89.25 85 ILE A C 1
ATOM 707 O O . ILE A 1 85 ? -1.164 11.141 -3.659 1.00 89.25 85 ILE A O 1
ATOM 711 N N . TYR A 1 86 ? -0.986 9.114 -4.590 1.00 86.44 86 TYR A N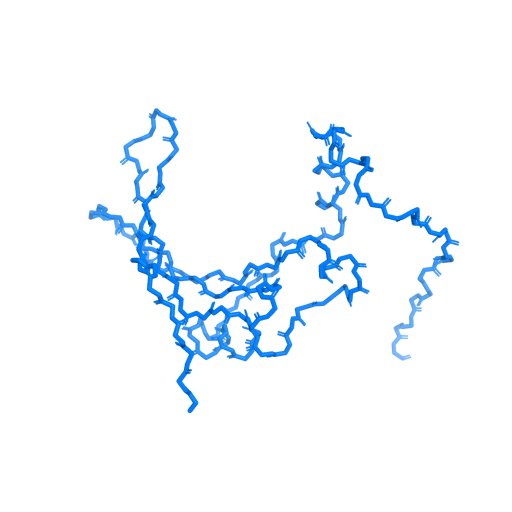 1
ATOM 712 C CA . TYR A 1 86 ? 0.279 9.402 -5.253 1.00 86.44 86 TYR A CA 1
ATOM 713 C C . TYR A 1 86 ? 0.049 10.002 -6.642 1.00 86.44 86 TYR A C 1
ATOM 715 O O . TYR A 1 86 ? -0.414 9.322 -7.556 1.00 86.44 86 TYR A O 1
ATOM 723 N N . HIS A 1 87 ? 0.461 11.254 -6.823 1.00 84.19 87 HIS A N 1
ATOM 724 C CA . HIS A 1 87 ? 0.477 11.933 -8.116 1.00 84.19 87 HIS A CA 1
ATOM 725 C C . HIS A 1 87 ? 1.910 12.083 -8.647 1.00 84.19 87 HIS A C 1
ATOM 727 O O . HIS A 1 87 ? 2.856 12.129 -7.860 1.00 84.19 87 HIS A O 1
ATOM 733 N N . PRO A 1 88 ? 2.114 12.268 -9.965 1.00 80.12 88 PRO A N 1
ATOM 734 C CA . PRO A 1 88 ? 3.447 12.515 -10.528 1.00 80.12 88 PRO A CA 1
ATOM 735 C C . PRO A 1 88 ? 4.199 13.689 -9.876 1.00 80.12 88 PRO A C 1
ATOM 737 O O . PRO A 1 88 ? 5.429 13.699 -9.830 1.00 80.12 88 PRO A O 1
ATOM 740 N N . ILE A 1 89 ? 3.478 14.675 -9.331 1.00 84.12 89 ILE A N 1
ATOM 741 C CA . ILE A 1 89 ? 4.075 15.786 -8.581 1.00 84.12 89 ILE A CA 1
ATOM 742 C C . ILE A 1 89 ? 4.719 15.339 -7.258 1.00 84.12 89 ILE A C 1
ATOM 744 O O . ILE A 1 89 ? 5.735 15.909 -6.861 1.00 84.12 89 ILE A O 1
ATOM 748 N N . CYS A 1 90 ? 4.214 14.280 -6.618 1.00 85.19 90 CYS A N 1
ATOM 749 C CA . CYS A 1 90 ? 4.783 13.713 -5.394 1.00 85.19 90 CYS A CA 1
ATOM 750 C C . CYS A 1 90 ? 6.223 13.237 -5.618 1.00 85.19 90 CYS A C 1
ATOM 752 O O . CYS A 1 90 ? 7.072 13.426 -4.750 1.00 85.19 90 CYS A O 1
ATOM 754 N N . GLN A 1 91 ? 6.533 12.721 -6.812 1.00 81.56 91 GLN A N 1
ATOM 755 C CA . GLN A 1 91 ? 7.891 12.325 -7.180 1.00 81.56 91 GLN A CA 1
ATOM 756 C C . GLN A 1 91 ? 8.874 13.500 -7.080 1.00 81.56 91 GLN A C 1
ATOM 758 O O . GLN A 1 91 ? 9.974 13.354 -6.548 1.00 81.56 91 GLN A O 1
ATOM 763 N N . LYS A 1 92 ? 8.467 14.685 -7.557 1.00 80.12 92 LYS A N 1
ATOM 764 C CA . LYS A 1 92 ? 9.294 15.898 -7.501 1.00 80.12 92 LYS A CA 1
ATOM 765 C C . LYS A 1 92 ? 9.541 16.339 -6.059 1.00 80.12 92 LYS A C 1
ATOM 767 O O . LYS A 1 92 ? 10.643 16.778 -5.745 1.00 80.12 92 LYS A O 1
ATOM 772 N N . ILE A 1 93 ? 8.535 16.213 -5.191 1.00 80.62 93 ILE A N 1
ATOM 773 C CA . ILE A 1 93 ? 8.644 16.558 -3.766 1.00 80.62 93 ILE A CA 1
ATOM 774 C C . ILE A 1 93 ? 9.640 15.622 -3.073 1.00 80.62 93 ILE A C 1
ATOM 776 O O . ILE A 1 93 ? 10.547 16.100 -2.395 1.00 80.62 93 ILE A O 1
ATOM 780 N N . ILE A 1 94 ? 9.534 14.311 -3.310 1.00 76.56 94 ILE A N 1
ATOM 781 C CA . ILE A 1 94 ? 10.448 13.309 -2.741 1.00 76.56 94 ILE A CA 1
ATOM 782 C C . ILE A 1 94 ? 11.894 13.592 -3.166 1.00 76.56 94 ILE A C 1
ATOM 784 O O . ILE A 1 94 ? 12.788 13.610 -2.324 1.00 76.56 94 ILE A O 1
ATOM 788 N N . TYR A 1 95 ? 12.129 13.899 -4.446 1.00 74.81 95 TYR A N 1
ATOM 789 C CA . TYR A 1 95 ? 13.476 14.216 -4.932 1.00 74.81 95 TYR A CA 1
ATOM 790 C C . TYR A 1 95 ? 14.057 15.513 -4.376 1.00 74.81 95 TYR A C 1
ATOM 792 O O . TYR A 1 95 ? 15.276 15.606 -4.251 1.00 74.81 95 TYR A O 1
ATOM 800 N N . LYS A 1 96 ? 13.222 16.511 -4.066 1.00 75.25 96 LYS A N 1
ATOM 801 C CA . LYS A 1 96 ? 13.673 17.745 -3.407 1.00 75.25 96 LYS A CA 1
ATOM 802 C C . LYS A 1 96 ? 14.013 17.506 -1.935 1.00 75.25 96 LYS A C 1
ATOM 804 O O . LYS A 1 96 ? 14.996 18.053 -1.455 1.00 75.25 96 LYS A O 1
ATOM 809 N N . ALA A 1 97 ? 13.228 16.686 -1.237 1.00 72.94 97 ALA A N 1
ATOM 810 C CA . ALA A 1 97 ? 13.445 16.363 0.174 1.00 72.94 97 ALA A CA 1
ATOM 811 C C . ALA A 1 97 ? 14.633 15.408 0.401 1.00 72.94 97 ALA A C 1
ATOM 813 O O . ALA A 1 97 ? 15.305 15.491 1.427 1.00 72.94 97 ALA A O 1
ATOM 814 N N . HIS A 1 98 ? 14.911 14.513 -0.554 1.00 68.06 98 HIS A N 1
ATOM 815 C CA . HIS A 1 98 ? 15.956 13.491 -0.444 1.00 68.06 98 HIS A CA 1
ATOM 816 C C . HIS A 1 98 ? 16.852 13.443 -1.695 1.00 68.06 98 HIS A C 1
ATOM 818 O O . HIS A 1 98 ? 16.751 12.512 -2.500 1.00 68.06 98 HIS A O 1
ATOM 824 N N . PRO A 1 99 ? 17.783 14.402 -1.860 1.00 61.00 99 PRO A N 1
ATOM 825 C CA . PRO A 1 99 ? 18.640 14.488 -3.048 1.00 61.00 99 PRO A CA 1
ATOM 826 C C . PRO A 1 99 ? 19.523 13.247 -3.271 1.00 61.00 99 PRO A C 1
ATOM 828 O O . PRO A 1 99 ? 19.860 12.926 -4.406 1.00 61.00 99 PRO A O 1
ATOM 831 N N . VAL A 1 100 ? 19.837 12.477 -2.222 1.00 61.72 100 VAL A N 1
ATOM 832 C CA . VAL A 1 100 ? 20.620 11.228 -2.327 1.00 61.72 100 VAL A CA 1
ATOM 833 C C . VAL A 1 100 ? 19.913 10.163 -3.182 1.00 61.72 100 VAL A C 1
ATOM 835 O O . VAL A 1 100 ? 20.577 9.400 -3.881 1.00 61.72 100 VAL A O 1
ATOM 838 N N . GLN A 1 101 ? 18.575 10.147 -3.215 1.00 56.25 101 GLN A N 1
ATOM 839 C CA . GLN A 1 101 ? 17.792 9.194 -4.016 1.00 56.25 101 GLN A CA 1
ATOM 840 C C . GLN A 1 101 ? 17.800 9.514 -5.522 1.00 56.25 101 GLN A C 1
ATOM 842 O O . GLN A 1 101 ? 17.355 8.692 -6.322 1.00 56.25 101 GLN A O 1
ATOM 847 N N . GLN A 1 102 ? 18.325 10.676 -5.932 1.00 52.53 102 GLN A N 1
ATOM 848 C CA . GLN A 1 102 ? 18.469 11.038 -7.347 1.00 52.53 102 GLN A CA 1
ATOM 849 C C . GLN A 1 102 ? 19.581 10.241 -8.048 1.00 52.53 102 GLN A C 1
ATOM 851 O O . GLN A 1 102 ? 19.499 10.019 -9.252 1.00 52.53 102 GLN A O 1
ATOM 856 N N . LYS A 1 103 ? 20.604 9.774 -7.313 1.00 48.53 103 LYS A N 1
ATOM 857 C CA . LYS A 1 103 ? 21.783 9.102 -7.895 1.00 48.53 103 LYS A CA 1
ATOM 858 C C . LYS A 1 103 ? 21.518 7.681 -8.413 1.00 48.53 103 LYS A C 1
ATOM 860 O O . LYS A 1 103 ? 22.363 7.141 -9.114 1.00 48.53 103 LYS A O 1
ATOM 865 N N . THR A 1 104 ? 20.381 7.064 -8.084 1.00 49.09 104 THR A N 1
ATOM 866 C CA . THR A 1 104 ? 20.125 5.633 -8.354 1.00 49.09 104 THR A CA 1
ATOM 867 C C . THR A 1 104 ? 19.180 5.372 -9.534 1.00 49.09 104 THR A C 1
ATOM 869 O O . THR A 1 104 ? 18.742 4.241 -9.724 1.00 49.09 104 THR A O 1
ATOM 872 N N . LEU A 1 105 ? 18.833 6.385 -10.336 1.00 51.47 105 LEU A N 1
ATOM 873 C CA . LEU A 1 105 ? 17.927 6.213 -11.476 1.00 51.47 105 LEU A CA 1
ATOM 874 C C . LEU A 1 105 ? 18.658 6.322 -12.818 1.00 51.47 105 LEU A C 1
ATOM 876 O O . LEU A 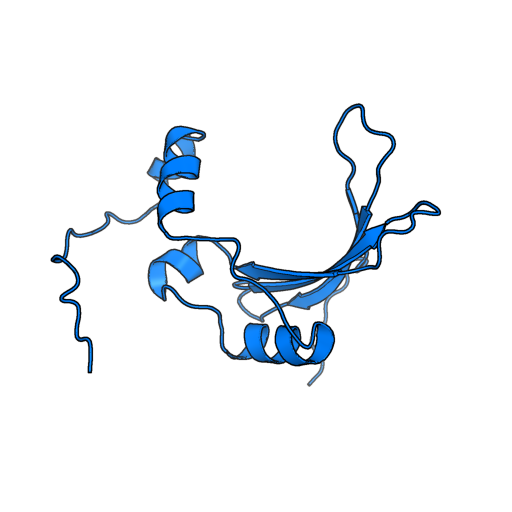1 105 ? 19.428 7.265 -13.006 1.00 51.47 105 LEU A O 1
ATOM 880 N N . PRO A 1 106 ? 18.391 5.413 -13.780 1.00 46.28 106 PRO A N 1
ATOM 881 C CA . PRO A 1 106 ? 18.863 5.591 -15.144 1.00 46.28 106 PRO A CA 1
ATOM 882 C C . PRO A 1 106 ? 18.264 6.884 -15.703 1.00 46.28 106 PRO A C 1
ATOM 884 O O . PRO A 1 106 ? 17.073 7.154 -15.524 1.00 46.28 106 PRO A O 1
ATOM 887 N N . ALA A 1 107 ? 19.116 7.696 -16.332 1.00 46.09 107 ALA A N 1
ATOM 888 C CA . ALA A 1 107 ? 18.794 9.019 -16.849 1.00 46.09 107 ALA A CA 1
ATOM 889 C C . ALA A 1 107 ? 17.414 9.043 -17.530 1.00 46.09 107 ALA A C 1
ATOM 891 O O . ALA A 1 107 ? 17.183 8.352 -18.527 1.00 46.09 107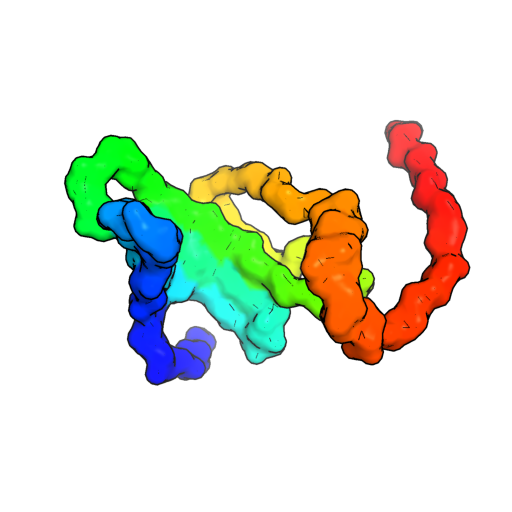 ALA A O 1
ATOM 892 N N . GLN A 1 108 ? 16.491 9.845 -16.989 1.00 48.31 108 GLN A N 1
ATOM 893 C CA . GLN A 1 108 ? 15.221 10.126 -17.650 1.00 48.31 108 GLN A CA 1
ATOM 894 C C . GLN A 1 108 ? 15.534 10.816 -18.981 1.00 48.31 108 GLN A C 1
ATOM 896 O O . GLN A 1 108 ? 15.848 12.003 -19.010 1.00 48.31 108 GLN A O 1
ATOM 901 N N . LYS A 1 109 ? 15.466 10.074 -20.093 1.00 41.44 109 LYS A N 1
ATOM 902 C CA . LYS A 1 109 ? 15.470 10.678 -21.429 1.00 41.44 109 LYS A CA 1
ATOM 903 C C . LYS A 1 109 ? 14.288 11.654 -21.495 1.00 41.44 109 LYS A C 1
ATOM 905 O O . LYS A 1 109 ? 13.155 11.219 -21.267 1.00 41.44 109 LYS A O 1
ATOM 910 N N . PRO A 1 110 ? 14.504 12.943 -21.805 1.00 41.66 110 PRO A N 1
ATOM 911 C CA . PRO A 1 110 ? 13.401 13.870 -21.989 1.00 41.66 110 PRO A CA 1
ATOM 912 C C . PRO A 1 110 ? 12.610 13.422 -23.221 1.00 41.66 110 PRO A C 1
ATOM 914 O O . PRO A 1 110 ? 13.139 13.382 -24.331 1.00 41.66 110 PRO A O 1
ATOM 917 N N . ARG A 1 111 ? 11.345 13.033 -23.038 1.00 43.47 111 ARG A N 1
ATOM 918 C CA . ARG A 1 111 ? 10.418 12.792 -24.149 1.00 43.47 111 ARG A CA 1
ATOM 919 C C . ARG A 1 111 ? 9.101 13.523 -23.905 1.00 43.47 111 ARG A C 1
ATOM 921 O O . ARG A 1 111 ? 8.356 13.156 -23.006 1.00 43.47 111 ARG A O 1
ATOM 928 N N . LEU A 1 112 ? 8.960 14.565 -24.731 1.00 44.44 112 LEU A N 1
ATOM 929 C CA . LEU A 1 112 ? 7.821 15.319 -25.277 1.00 44.44 112 LEU A CA 1
ATOM 930 C C . LEU A 1 112 ? 6.547 15.525 -24.427 1.00 44.44 112 LEU A C 1
ATOM 932 O O . LEU A 1 112 ? 6.075 14.604 -23.763 1.00 44.44 112 LEU A O 1
ATOM 936 N N . PRO A 1 113 ? 5.947 16.734 -24.489 1.00 40.81 113 PRO A N 1
ATOM 937 C CA . PRO A 1 113 ? 4.739 17.060 -23.744 1.00 40.81 113 PRO A CA 1
ATOM 938 C C . PRO A 1 113 ? 3.574 16.165 -24.175 1.00 40.81 113 PRO A C 1
ATOM 940 O O . PRO A 1 113 ? 3.316 15.961 -25.360 1.00 40.81 113 PRO A O 1
ATOM 943 N N . TYR A 1 114 ? 2.883 15.633 -23.170 1.00 37.44 114 TYR A N 1
ATOM 944 C CA . TYR A 1 114 ? 1.658 14.858 -23.306 1.00 37.44 114 TYR A CA 1
ATOM 945 C C . TYR A 1 114 ? 0.607 15.699 -24.045 1.00 37.44 114 TYR A C 1
ATOM 947 O O . TYR A 1 114 ? 0.204 16.759 -23.565 1.00 37.44 114 TYR A O 1
ATOM 955 N N . ARG A 1 115 ? 0.198 15.248 -25.235 1.00 38.06 115 ARG A N 1
ATOM 956 C CA . ARG A 1 115 ? -0.897 15.847 -26.001 1.00 38.06 115 ARG A CA 1
ATOM 957 C C . ARG A 1 115 ? -2.201 15.366 -25.362 1.00 38.06 115 ARG A C 1
ATOM 959 O O . ARG A 1 115 ? -2.478 14.172 -25.376 1.00 38.06 115 ARG A O 1
ATOM 966 N N . ASN A 1 116 ? -2.966 16.283 -24.773 1.00 41.22 116 ASN A N 1
ATOM 967 C CA . ASN A 1 116 ? -4.325 16.005 -24.316 1.00 41.22 116 ASN A CA 1
ATOM 968 C C . ASN A 1 116 ? -5.179 15.622 -25.529 1.00 41.22 116 ASN A C 1
ATOM 970 O O . ASN A 1 116 ? -5.468 16.475 -26.364 1.00 41.22 116 ASN A O 1
ATOM 974 N N . THR A 1 117 ? -5.588 14.364 -25.628 1.00 36.34 117 THR A N 1
ATOM 975 C CA . THR A 1 117 ? -6.759 13.986 -26.420 1.00 36.34 117 THR A CA 1
ATOM 976 C C . THR A 1 117 ? -7.932 13.860 -25.462 1.00 36.34 117 THR A C 1
ATOM 978 O O . THR A 1 117 ? -8.065 12.863 -24.753 1.00 36.34 117 THR A O 1
ATOM 981 N N . SER A 1 118 ? -8.725 14.926 -25.409 1.00 36.66 118 SER A N 1
ATOM 982 C CA . SER A 1 118 ? -10.106 14.900 -24.943 1.00 36.66 118 SER A CA 1
ATOM 983 C C . SER A 1 118 ? -10.987 14.562 -26.146 1.00 36.66 118 SER A C 1
ATOM 985 O O . SER A 1 118 ? -10.844 15.244 -27.155 1.00 36.66 118 SER A O 1
ATOM 987 N N . VAL A 1 119 ? -11.857 13.557 -25.968 1.00 35.72 119 VAL A N 1
ATOM 988 C CA . VAL A 1 119 ? -13.030 13.149 -26.781 1.00 35.72 119 VAL A CA 1
ATOM 989 C C . VAL A 1 119 ? -12.789 12.902 -28.270 1.00 35.72 119 VAL A C 1
ATOM 991 O O . VAL A 1 119 ? -12.633 13.871 -29.039 1.00 35.72 119 VAL A O 1
#